Protein AF-A0A432V180-F1 (afdb_monomer_lite)

Secondary structure (DSSP, 8-state):
------PPP---SS-HHHHHHHHHHHHHHHHHHHHHHHHHHHHHHHHHHHHHHHHHHHHHHHHHHHTT--GGG-GGGHHHHHHHHHHHHHHHHHHHHHHHHHHHHHHHHHHHS-GGGGT-TT--PPPPTTHHHHHHHHHHHHHHHHHHHHHHHHHHHHHHHSSHHHHHHHHHH-

Structure (mmCIF, N/CA/C/O backbone):
data_AF-A0A432V180-F1
#
_entry.id   AF-A0A432V180-F1
#
loop_
_atom_site.group_PDB
_atom_site.id
_atom_site.type_symbol
_atom_site.label_atom_id
_atom_site.label_alt_id
_atom_site.label_comp_id
_atom_site.label_asym_id
_atom_site.label_entity_id
_atom_site.label_seq_id
_atom_site.pdbx_PDB_ins_code
_atom_site.Cartn_x
_atom_site.Cartn_y
_atom_site.Cartn_z
_atom_site.occupancy
_atom_site.B_iso_or_equiv
_atom_site.auth_seq_id
_atom_site.auth_comp_id
_atom_site.auth_asym_id
_atom_site.auth_atom_id
_atom_site.pdbx_PDB_model_num
ATOM 1 N N . MET A 1 1 ? -64.534 -5.407 15.227 1.00 50.00 1 MET A N 1
ATOM 2 C CA . MET A 1 1 ? -63.672 -4.893 16.315 1.00 50.00 1 MET A CA 1
ATOM 3 C C . MET A 1 1 ? -62.632 -5.959 16.603 1.00 50.00 1 MET A C 1
ATOM 5 O O . MET A 1 1 ? -62.842 -6.803 17.468 1.00 50.00 1 MET A O 1
ATOM 9 N N . ASP A 1 2 ? -61.562 -5.973 15.812 1.00 48.50 2 ASP A N 1
ATOM 10 C CA . ASP A 1 2 ? -60.435 -6.872 16.041 1.00 48.50 2 ASP A CA 1
ATOM 11 C C . ASP A 1 2 ? -59.648 -6.365 17.243 1.00 48.50 2 ASP A C 1
ATOM 13 O O . ASP A 1 2 ? -59.156 -5.238 17.259 1.00 48.50 2 ASP A O 1
ATOM 17 N N . LYS A 1 3 ? -59.597 -7.188 18.291 1.00 55.59 3 LYS A N 1
ATOM 18 C CA . LYS A 1 3 ? -58.771 -6.931 19.466 1.00 55.59 3 LYS A CA 1
ATOM 19 C C . LYS A 1 3 ? -57.316 -7.040 19.028 1.00 55.59 3 LYS A C 1
ATOM 21 O O . LYS A 1 3 ? -56.833 -8.139 18.760 1.00 55.59 3 LYS A O 1
ATOM 26 N N . GLU A 1 4 ? -56.653 -5.895 18.937 1.00 59.75 4 GLU A N 1
ATOM 27 C CA . GLU A 1 4 ? -55.217 -5.762 18.732 1.00 59.75 4 GLU A CA 1
ATOM 28 C C . GLU A 1 4 ? -54.500 -6.661 19.752 1.00 59.75 4 GLU A C 1
ATOM 30 O O . GLU A 1 4 ? -54.545 -6.433 20.963 1.00 59.75 4 GLU A O 1
ATOM 35 N N . LYS A 1 5 ? -53.952 -7.787 19.279 1.00 64.12 5 LYS A N 1
ATOM 36 C CA . LYS A 1 5 ? -53.262 -8.757 20.132 1.00 64.12 5 LYS A CA 1
ATOM 37 C C . LYS A 1 5 ? -52.016 -8.073 20.683 1.00 64.12 5 LYS A C 1
ATOM 39 O O . LYS A 1 5 ? -51.049 -7.887 19.950 1.00 64.12 5 LYS A O 1
ATOM 44 N N . ALA A 1 6 ? -52.051 -7.708 21.964 1.00 71.12 6 ALA A N 1
ATOM 45 C CA . ALA A 1 6 ? -50.910 -7.143 22.668 1.00 71.12 6 ALA A CA 1
ATOM 46 C C . ALA A 1 6 ? -49.704 -8.082 22.516 1.00 71.12 6 ALA A C 1
ATOM 48 O O . ALA A 1 6 ? -49.718 -9.220 22.991 1.00 71.12 6 ALA A O 1
ATOM 49 N N . VAL A 1 7 ? -48.679 -7.617 21.802 1.00 75.06 7 VAL A N 1
ATOM 50 C CA . VAL A 1 7 ? -47.428 -8.356 21.633 1.00 75.06 7 VAL A CA 1
ATOM 51 C C . VAL A 1 7 ? -46.767 -8.447 23.011 1.00 75.06 7 VAL A C 1
ATOM 53 O O . VAL A 1 7 ? -46.573 -7.407 23.647 1.00 75.06 7 VAL A O 1
ATOM 56 N N . PRO A 1 8 ? -46.443 -9.653 23.510 1.00 75.94 8 PRO A N 1
ATOM 57 C CA . PRO A 1 8 ? -45.832 -9.798 24.823 1.00 75.94 8 PRO A CA 1
ATOM 58 C C . PRO A 1 8 ? -44.497 -9.038 24.884 1.00 75.94 8 PRO A C 1
ATOM 60 O O . PRO A 1 8 ? -43.782 -8.965 23.877 1.00 75.94 8 PRO A O 1
ATOM 63 N N . PRO A 1 9 ? -44.141 -8.467 26.050 1.00 78.69 9 PRO A N 1
ATOM 64 C CA . PRO A 1 9 ? -42.917 -7.692 26.197 1.00 78.69 9 PRO A CA 1
ATOM 65 C C . PRO A 1 9 ? -41.699 -8.548 25.836 1.00 78.69 9 PRO A C 1
ATOM 67 O O . PRO A 1 9 ? -41.580 -9.700 26.261 1.00 78.69 9 PRO A O 1
ATOM 70 N N . LYS A 1 10 ? -40.789 -7.983 25.034 1.00 79.19 10 LYS A N 1
ATOM 71 C CA . LYS A 1 10 ? -39.556 -8.660 24.619 1.00 79.19 10 LYS A CA 1
ATOM 72 C C . LYS A 1 10 ? -38.735 -9.020 25.858 1.00 79.19 10 LYS A C 1
ATOM 74 O O . LYS A 1 10 ? -38.269 -8.139 26.576 1.00 79.19 10 LYS A O 1
ATOM 79 N N . ARG A 1 11 ? -38.547 -10.318 26.095 1.00 80.62 11 ARG A N 1
ATOM 80 C CA . ARG A 1 11 ? -37.679 -10.831 27.157 1.00 80.62 11 ARG A CA 1
ATOM 81 C C . ARG A 1 11 ? -36.256 -10.945 26.623 1.00 80.62 11 ARG A C 1
ATOM 83 O O . ARG A 1 11 ? -36.010 -11.707 25.690 1.00 80.62 11 ARG A O 1
ATOM 90 N N . TYR A 1 12 ? -35.329 -10.196 27.210 1.00 80.81 12 TYR A N 1
ATOM 91 C CA . TYR A 1 12 ? -33.910 -10.323 26.888 1.00 80.81 12 TYR A CA 1
ATOM 92 C C . TYR A 1 12 ? -33.380 -11.685 27.354 1.00 80.81 12 TYR A C 1
ATOM 94 O O . TYR A 1 12 ? -33.734 -12.160 28.433 1.00 80.81 12 TYR A O 1
ATOM 102 N N . MET A 1 13 ? -32.558 -12.320 26.515 1.00 85.69 13 MET A N 1
ATOM 103 C CA . MET A 1 13 ? -31.975 -13.640 26.790 1.00 85.69 13 MET A CA 1
ATOM 104 C C . MET A 1 13 ? -30.761 -13.573 27.730 1.00 85.69 13 MET A C 1
ATOM 106 O O . MET A 1 13 ? -30.441 -14.567 28.371 1.00 85.69 13 MET A O 1
ATOM 110 N N . LEU A 1 14 ? -30.104 -12.413 27.815 1.00 86.88 14 LEU A N 1
ATOM 111 C CA . LEU A 1 14 ? -28.910 -12.163 28.623 1.00 86.88 14 LEU A CA 1
ATOM 112 C C . LEU A 1 14 ? -29.057 -10.849 29.392 1.00 86.88 14 LEU A C 1
ATOM 114 O O . LEU A 1 14 ? -29.760 -9.935 28.947 1.00 86.88 14 LEU A O 1
ATOM 118 N N . ALA A 1 15 ? -28.377 -10.760 30.533 1.00 87.06 15 ALA A N 1
ATOM 119 C CA . ALA A 1 15 ? -28.269 -9.522 31.297 1.00 87.06 15 ALA A CA 1
ATOM 120 C C . ALA A 1 15 ? -27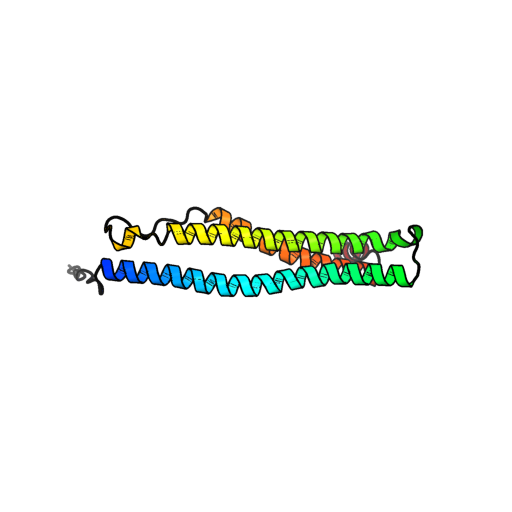.309 -8.530 30.606 1.00 87.06 15 ALA A C 1
ATOM 122 O O . ALA A 1 15 ? -26.467 -8.914 29.795 1.00 87.06 15 ALA A O 1
ATOM 123 N N . ARG A 1 16 ? -27.464 -7.226 30.872 1.00 84.25 16 ARG A N 1
ATOM 124 C CA . ARG A 1 16 ? -26.747 -6.159 30.141 1.00 84.25 16 ARG A CA 1
ATOM 125 C C . ARG A 1 16 ? -25.226 -6.259 30.282 1.00 84.25 16 ARG A C 1
ATOM 127 O O . ARG A 1 16 ? -24.522 -6.047 29.303 1.00 84.25 16 ARG A O 1
ATOM 134 N N . ASP A 1 17 ? -24.745 -6.598 31.470 1.00 86.00 17 ASP A N 1
ATOM 135 C CA . ASP A 1 17 ? -23.340 -6.867 31.790 1.00 86.00 17 ASP A CA 1
ATOM 136 C C . ASP A 1 17 ? -22.773 -8.025 30.952 1.00 86.00 17 ASP A C 1
ATOM 138 O O . ASP A 1 17 ? -21.706 -7.905 30.349 1.00 86.00 17 ASP A O 1
ATOM 142 N N . GLN A 1 18 ? -23.532 -9.116 30.828 1.00 88.50 18 GLN A N 1
ATOM 143 C CA . GLN A 1 18 ? -23.169 -10.260 29.992 1.00 88.50 18 GLN A CA 1
ATOM 144 C C . GLN A 1 18 ? -23.102 -9.861 28.516 1.00 88.50 18 GLN A C 1
ATOM 146 O O . GLN A 1 18 ? -22.161 -10.234 27.816 1.00 88.50 18 GLN A O 1
ATOM 151 N N . VAL A 1 19 ? -24.068 -9.068 28.041 1.00 88.75 19 VAL A N 1
ATOM 152 C CA . VAL A 1 19 ? -24.067 -8.556 26.664 1.00 88.75 19 VAL A CA 1
ATOM 153 C C . VAL A 1 19 ? -22.875 -7.626 26.432 1.00 88.75 19 VAL A C 1
ATOM 155 O O . VAL A 1 19 ? -22.213 -7.758 25.408 1.00 88.75 19 VAL A O 1
ATOM 158 N N . ALA A 1 20 ? -22.555 -6.730 27.369 1.00 87.38 20 ALA A N 1
ATOM 159 C CA . ALA A 1 20 ? -21.411 -5.823 27.263 1.00 87.38 20 ALA A CA 1
ATOM 160 C C . ALA A 1 20 ? -20.087 -6.587 27.135 1.00 87.38 20 ALA A C 1
ATOM 162 O O . ALA A 1 20 ? -19.273 -6.274 26.268 1.00 87.38 20 ALA A O 1
ATOM 163 N N . ALA A 1 21 ? -19.897 -7.627 27.952 1.00 88.94 21 ALA A N 1
ATOM 164 C CA . ALA A 1 21 ? -18.711 -8.474 27.905 1.00 88.94 21 ALA A CA 1
ATOM 165 C C . ALA A 1 21 ? -18.594 -9.246 26.580 1.00 88.94 21 ALA A C 1
ATOM 167 O O . ALA A 1 21 ? -17.506 -9.314 26.004 1.00 88.94 21 ALA A O 1
ATOM 168 N N . VAL A 1 22 ? -19.707 -9.797 26.075 1.00 91.12 22 VAL A N 1
ATOM 169 C CA . VAL A 1 22 ? -19.746 -10.480 24.770 1.00 91.12 22 VAL A CA 1
ATOM 170 C C . VAL A 1 22 ? -19.404 -9.502 23.650 1.00 91.12 22 VAL A C 1
ATOM 172 O O . VAL A 1 22 ? -18.492 -9.764 22.877 1.00 91.12 22 VAL A O 1
ATOM 175 N N . VAL A 1 23 ? -20.060 -8.341 23.612 1.00 89.81 23 VAL A N 1
ATOM 176 C CA . VAL A 1 23 ? -19.829 -7.315 22.589 1.00 89.81 23 VAL A CA 1
ATOM 177 C C . VAL A 1 23 ? -18.380 -6.825 22.624 1.00 89.81 23 VAL A C 1
ATOM 179 O O . VAL A 1 23 ? -17.731 -6.784 21.582 1.00 89.81 23 VAL A O 1
ATOM 182 N N . TYR A 1 24 ? -17.838 -6.509 23.805 1.00 90.00 24 TYR A N 1
ATOM 183 C CA . TYR A 1 24 ? -16.436 -6.115 23.970 1.00 90.00 24 TYR A CA 1
ATOM 184 C C . TYR A 1 24 ? -15.480 -7.148 23.367 1.00 90.00 24 TYR A C 1
ATOM 186 O O . TYR A 1 24 ? -14.597 -6.808 22.572 1.00 90.00 24 TYR A O 1
ATOM 194 N N . ARG A 1 25 ? -15.662 -8.417 23.754 1.00 90.94 25 ARG A N 1
ATOM 195 C CA . ARG A 1 25 ? -14.799 -9.516 23.328 1.00 90.94 25 ARG A CA 1
ATOM 196 C C . ARG A 1 25 ? -14.893 -9.726 21.824 1.00 90.94 25 ARG A C 1
ATOM 198 O O . ARG A 1 25 ? -13.852 -9.773 21.176 1.00 90.94 25 ARG A O 1
ATOM 205 N N . ASP A 1 26 ? -16.104 -9.770 21.281 1.00 90.94 26 ASP A N 1
ATOM 206 C CA . ASP A 1 26 ? -16.340 -9.976 19.855 1.00 90.94 26 ASP A CA 1
ATOM 207 C C . ASP A 1 26 ? -15.714 -8.844 19.025 1.00 90.94 26 ASP A C 1
ATOM 209 O O . ASP A 1 26 ? -15.052 -9.110 18.024 1.00 90.94 26 ASP A O 1
ATOM 213 N N . TYR A 1 27 ? -15.826 -7.578 19.450 1.00 88.06 27 TYR A N 1
ATOM 214 C CA . TYR A 1 27 ? -15.161 -6.464 18.762 1.00 88.06 27 TYR A CA 1
ATOM 215 C C . TYR A 1 27 ? -13.634 -6.599 18.767 1.00 88.06 27 TYR A C 1
ATOM 217 O O . TYR A 1 27 ? -12.998 -6.401 17.730 1.00 88.06 27 TYR A O 1
ATOM 225 N N . LYS A 1 28 ? -13.030 -6.949 19.909 1.00 88.88 28 LYS A N 1
ATOM 226 C CA . LYS A 1 28 ? -11.572 -7.120 20.016 1.00 88.88 28 LYS A CA 1
ATOM 227 C C . LYS A 1 28 ? -11.068 -8.340 19.248 1.00 88.88 28 LYS A C 1
ATOM 229 O O . LYS A 1 28 ? -9.987 -8.286 18.661 1.00 88.88 28 LYS A O 1
ATOM 234 N N . GLU A 1 29 ? -11.837 -9.421 19.222 1.00 91.19 29 GLU A N 1
ATOM 235 C CA . GLU A 1 29 ? -11.522 -10.619 18.450 1.00 91.19 29 GLU A CA 1
ATOM 236 C C . GLU A 1 29 ? -11.621 -10.349 16.945 1.00 91.19 29 GLU A C 1
ATOM 238 O O . GLU A 1 29 ? -10.664 -10.608 16.214 1.00 91.19 29 GLU A O 1
ATOM 243 N N . ASN A 1 30 ? -12.698 -9.699 16.497 1.00 87.81 30 ASN A N 1
ATOM 244 C CA . ASN A 1 30 ? -12.867 -9.278 15.107 1.00 87.81 30 ASN A CA 1
ATOM 245 C C . ASN A 1 30 ? -11.764 -8.311 14.654 1.00 87.81 30 ASN A C 1
ATOM 247 O O . ASN A 1 30 ? -11.250 -8.456 13.542 1.00 87.81 30 ASN A O 1
ATOM 251 N N . GLN A 1 31 ? -11.355 -7.362 15.507 1.00 89.19 31 GLN A N 1
ATOM 252 C CA . GLN A 1 31 ? -10.231 -6.459 15.234 1.00 89.19 31 GLN A CA 1
ATOM 253 C C . GLN A 1 31 ? -8.941 -7.254 14.981 1.00 89.19 31 GLN A C 1
ATOM 255 O O . GLN A 1 31 ? -8.271 -7.033 13.972 1.00 89.19 31 GLN A O 1
ATOM 260 N N . ARG A 1 32 ? -8.608 -8.209 15.861 1.00 88.31 32 ARG A N 1
ATOM 261 C CA . ARG A 1 32 ? -7.401 -9.044 15.734 1.00 88.31 32 ARG A CA 1
ATOM 262 C C . ARG A 1 32 ? -7.434 -9.920 14.484 1.00 88.31 32 ARG A C 1
ATOM 264 O O . ARG A 1 32 ? -6.461 -9.929 13.733 1.00 88.31 32 ARG A O 1
ATOM 271 N N . ALA A 1 33 ? -8.543 -10.621 14.251 1.00 89.06 33 ALA A N 1
ATOM 272 C CA . ALA A 1 33 ? -8.695 -11.517 13.109 1.00 89.06 33 ALA A CA 1
ATOM 273 C C . ALA A 1 33 ? -8.607 -10.754 11.778 1.00 89.06 33 ALA A C 1
ATOM 275 O O . ALA A 1 33 ? -7.847 -11.134 10.887 1.00 89.06 33 ALA A O 1
ATOM 276 N N . THR A 1 34 ? -9.318 -9.628 11.668 1.00 86.81 34 THR A N 1
ATOM 277 C CA . THR A 1 34 ? -9.341 -8.819 10.442 1.00 86.81 34 THR A CA 1
ATOM 278 C C . THR A 1 34 ? -7.976 -8.200 10.155 1.00 86.81 34 THR A C 1
ATOM 280 O O . THR A 1 34 ? -7.522 -8.225 9.012 1.00 86.81 34 THR A O 1
ATOM 283 N N . PHE A 1 35 ? -7.289 -7.672 11.175 1.00 86.88 35 PHE A N 1
ATOM 284 C CA . PHE A 1 35 ? -5.966 -7.070 10.993 1.00 86.88 35 PHE A CA 1
ATOM 285 C C . PHE A 1 35 ? -4.902 -8.099 10.628 1.00 86.88 35 PHE A C 1
ATOM 287 O O . PHE A 1 35 ? -4.065 -7.800 9.782 1.00 86.88 35 PHE A O 1
ATOM 294 N N . GLY A 1 36 ? -4.952 -9.305 11.202 1.00 87.00 36 GLY A N 1
ATOM 295 C CA . GLY A 1 36 ? -4.029 -10.382 10.843 1.00 87.00 36 GLY A CA 1
ATOM 296 C C . GLY A 1 36 ? -4.128 -10.742 9.361 1.00 87.00 36 GLY A C 1
ATOM 297 O O . GLY A 1 36 ? -3.145 -10.641 8.628 1.00 87.00 36 GLY A O 1
ATOM 298 N N . VAL A 1 37 ? -5.340 -11.065 8.898 1.00 85.12 37 VAL A N 1
ATOM 299 C CA . VAL A 1 37 ? -5.580 -11.447 7.496 1.00 85.12 37 VAL A CA 1
ATOM 300 C C . VAL A 1 37 ? -5.241 -10.299 6.538 1.00 85.12 37 VAL A C 1
ATOM 302 O O . VAL A 1 37 ? -4.575 -10.510 5.522 1.00 85.12 37 VAL A O 1
ATOM 305 N N . ALA A 1 38 ? -5.656 -9.071 6.861 1.00 85.25 38 ALA A N 1
ATOM 306 C CA . ALA A 1 38 ? -5.405 -7.912 6.008 1.00 85.25 38 ALA A CA 1
ATOM 307 C C . ALA A 1 38 ? -3.911 -7.558 5.918 1.00 85.25 38 ALA A C 1
ATOM 309 O O . ALA A 1 38 ? -3.429 -7.241 4.829 1.00 85.25 38 ALA A O 1
ATOM 310 N N . ALA A 1 39 ? -3.167 -7.644 7.026 1.00 85.25 39 ALA A N 1
ATOM 311 C CA . ALA A 1 39 ? -1.734 -7.367 7.049 1.00 85.25 39 ALA A CA 1
ATOM 312 C C . ALA A 1 39 ? -0.940 -8.400 6.240 1.00 85.25 39 ALA A C 1
ATOM 314 O O . ALA A 1 39 ? -0.052 -8.026 5.470 1.00 85.25 39 ALA A O 1
ATOM 315 N N . GLU A 1 40 ? -1.274 -9.689 6.364 1.00 89.38 40 GLU A N 1
ATOM 316 C CA . GLU A 1 40 ? -0.626 -10.744 5.583 1.00 89.38 40 GLU A CA 1
ATOM 317 C C . GLU A 1 40 ? -0.873 -10.571 4.086 1.00 89.38 40 GLU A C 1
ATOM 319 O O . GLU A 1 40 ? 0.080 -10.548 3.304 1.00 89.38 40 GLU A O 1
ATOM 324 N N . TYR A 1 41 ? -2.134 -10.389 3.687 1.00 85.31 41 TYR A N 1
ATOM 325 C CA . TYR A 1 41 ? -2.485 -10.191 2.284 1.00 85.31 41 TYR A CA 1
ATOM 326 C C . TYR A 1 41 ? -1.867 -8.906 1.717 1.00 85.31 41 TYR A C 1
ATOM 328 O O . TYR A 1 41 ? -1.257 -8.922 0.646 1.00 85.31 41 TYR A O 1
ATOM 336 N N . GLY A 1 42 ? -1.957 -7.796 2.457 1.00 86.75 42 GLY A N 1
ATOM 337 C CA . GLY A 1 42 ? -1.389 -6.511 2.055 1.00 86.75 42 GLY A CA 1
ATOM 338 C C . GLY A 1 42 ? 0.129 -6.563 1.877 1.00 86.75 42 GLY A C 1
ATOM 339 O O . GLY A 1 42 ? 0.648 -6.007 0.909 1.00 86.75 42 GLY A O 1
ATOM 340 N N . ARG A 1 43 ? 0.843 -7.295 2.744 1.00 89.38 43 ARG A N 1
ATOM 341 C CA . ARG A 1 43 ? 2.291 -7.518 2.613 1.00 89.38 43 ARG A CA 1
ATOM 342 C C . ARG A 1 43 ? 2.637 -8.190 1.287 1.00 89.38 43 ARG A C 1
ATOM 344 O O . ARG A 1 43 ? 3.538 -7.722 0.593 1.00 89.38 43 ARG A O 1
ATOM 351 N N . TRP A 1 44 ? 1.928 -9.259 0.923 1.00 92.62 44 TRP A N 1
ATOM 352 C CA . TRP A 1 44 ? 2.167 -9.969 -0.336 1.00 92.62 44 TRP A CA 1
ATOM 353 C C . TRP A 1 44 ? 1.796 -9.134 -1.561 1.00 92.62 44 TRP A C 1
ATOM 355 O O . TRP A 1 44 ? 2.536 -9.136 -2.545 1.00 92.62 44 TRP A O 1
ATOM 365 N N . LEU A 1 45 ? 0.696 -8.382 -1.495 1.00 90.38 45 LEU A N 1
ATOM 366 C CA . LEU A 1 45 ? 0.257 -7.521 -2.589 1.00 90.38 45 LEU A CA 1
ATOM 367 C C . LEU A 1 45 ? 1.278 -6.411 -2.879 1.00 90.38 45 LEU A C 1
ATOM 369 O O . LEU A 1 45 ? 1.718 -6.263 -4.018 1.00 90.38 45 LEU A O 1
ATOM 373 N N . ILE A 1 46 ? 1.705 -5.669 -1.852 1.00 90.75 46 ILE A N 1
ATOM 374 C CA . ILE A 1 46 ? 2.685 -4.582 -2.004 1.00 90.75 46 ILE A CA 1
ATOM 375 C C . ILE A 1 46 ? 4.033 -5.139 -2.469 1.00 90.75 46 ILE A C 1
ATOM 377 O O . ILE A 1 46 ? 4.637 -4.586 -3.388 1.00 90.75 46 ILE A O 1
ATOM 381 N N . ALA A 1 47 ? 4.485 -6.257 -1.886 1.00 94.12 47 ALA A N 1
ATOM 382 C CA . ALA A 1 47 ? 5.714 -6.918 -2.312 1.00 94.12 47 ALA A CA 1
ATOM 383 C C . ALA A 1 47 ? 5.659 -7.303 -3.796 1.00 94.12 47 ALA A C 1
ATOM 385 O O . ALA A 1 47 ? 6.623 -7.071 -4.518 1.00 94.12 47 ALA A O 1
ATOM 386 N N . SER A 1 48 ? 4.522 -7.818 -4.270 1.00 94.56 48 SER A N 1
ATOM 387 C CA . SER A 1 48 ? 4.332 -8.186 -5.677 1.00 94.56 48 SER A CA 1
ATOM 388 C C . SER A 1 48 ? 4.360 -6.965 -6.603 1.00 94.56 48 SER A C 1
ATOM 390 O O . SER A 1 48 ? 5.022 -7.001 -7.637 1.00 94.56 48 SER A O 1
ATOM 392 N N . LEU A 1 49 ? 3.705 -5.860 -6.226 1.00 93.50 49 LEU A N 1
ATOM 393 C CA . LEU A 1 49 ? 3.702 -4.622 -7.020 1.00 93.50 49 LEU A CA 1
ATOM 394 C C . LEU A 1 49 ? 5.100 -4.003 -7.139 1.00 93.50 49 LEU A C 1
ATOM 396 O O . LEU A 1 49 ? 5.504 -3.584 -8.229 1.00 93.50 49 LEU A O 1
ATOM 400 N N . ILE A 1 50 ? 5.849 -3.972 -6.033 1.00 94.50 50 ILE A N 1
ATOM 401 C CA . ILE A 1 50 ? 7.233 -3.487 -6.014 1.00 94.50 50 ILE A CA 1
ATOM 402 C C . ILE A 1 50 ? 8.134 -4.434 -6.806 1.00 94.50 50 ILE A C 1
ATOM 404 O O . ILE A 1 50 ? 8.957 -3.966 -7.586 1.00 94.50 50 ILE A O 1
ATOM 408 N N . LEU A 1 51 ? 7.969 -5.750 -6.654 1.00 96.25 51 LEU A N 1
ATOM 409 C CA . LEU A 1 51 ? 8.778 -6.742 -7.357 1.00 96.25 51 LEU A CA 1
ATOM 410 C C . LEU A 1 51 ? 8.582 -6.668 -8.872 1.00 96.25 51 LEU A C 1
ATOM 412 O O . LEU A 1 51 ? 9.564 -6.699 -9.603 1.00 96.25 51 LEU A O 1
ATOM 416 N N . ILE A 1 52 ? 7.344 -6.544 -9.352 1.00 96.06 52 ILE A N 1
ATOM 417 C CA . ILE A 1 52 ? 7.062 -6.476 -10.791 1.00 96.06 52 ILE A CA 1
ATOM 418 C C . ILE A 1 52 ? 7.677 -5.208 -11.396 1.00 96.06 52 ILE A C 1
ATOM 420 O O . ILE A 1 52 ? 8.432 -5.291 -12.362 1.00 96.06 52 ILE A O 1
ATOM 424 N N . ASN A 1 53 ? 7.400 -4.036 -10.819 1.00 96.12 53 ASN A N 1
ATOM 425 C CA . ASN A 1 53 ? 7.885 -2.769 -11.372 1.00 96.12 53 ASN A CA 1
ATOM 426 C C . ASN A 1 53 ? 9.394 -2.568 -11.141 1.00 96.12 53 ASN A C 1
ATOM 428 O O . ASN A 1 53 ? 10.129 -2.194 -12.054 1.00 96.12 53 ASN A O 1
ATOM 432 N N . GLY A 1 54 ? 9.874 -2.844 -9.928 1.00 94.81 54 GLY A N 1
ATOM 433 C CA . GLY A 1 54 ? 11.286 -2.739 -9.565 1.00 94.81 54 GLY A CA 1
ATOM 434 C C . GLY A 1 54 ? 12.151 -3.793 -10.253 1.00 94.81 54 GLY A C 1
ATOM 435 O O . GLY A 1 54 ? 13.236 -3.476 -10.732 1.00 94.81 54 GLY A O 1
ATOM 436 N N . GLY A 1 55 ? 11.653 -5.024 -10.380 1.00 95.25 55 GLY A N 1
ATOM 437 C CA . GLY A 1 55 ? 12.312 -6.093 -11.128 1.00 95.25 55 GLY A CA 1
ATOM 438 C C . GLY A 1 55 ? 12.403 -5.787 -12.622 1.00 95.25 55 GLY A C 1
ATOM 439 O O . GLY A 1 55 ? 13.444 -6.037 -13.226 1.00 95.25 55 GLY A O 1
ATOM 440 N N . ALA A 1 56 ? 11.370 -5.174 -13.209 1.00 94.19 56 ALA A N 1
ATOM 441 C CA . ALA A 1 56 ? 11.415 -4.716 -14.596 1.00 94.19 56 ALA A CA 1
ATOM 442 C C . ALA A 1 56 ? 12.464 -3.610 -14.811 1.00 94.19 56 ALA A C 1
ATOM 444 O O . ALA A 1 56 ? 13.240 -3.689 -15.764 1.00 94.19 56 ALA A O 1
ATOM 445 N N . LEU A 1 57 ? 12.552 -2.624 -13.906 1.00 94.69 57 LEU A N 1
ATOM 446 C CA . LEU A 1 57 ? 13.610 -1.603 -13.938 1.00 94.69 57 LEU A CA 1
ATOM 447 C C . LEU A 1 57 ? 14.999 -2.228 -13.822 1.00 94.69 57 LEU A C 1
ATOM 449 O O . LEU A 1 57 ? 15.883 -1.929 -14.624 1.00 94.69 57 LEU A O 1
ATOM 453 N N . TRP A 1 58 ? 15.181 -3.113 -12.842 1.00 95.06 58 TRP A N 1
ATOM 454 C CA . TRP A 1 58 ? 16.442 -3.812 -12.636 1.00 95.06 58 TRP A CA 1
ATOM 455 C C . TRP A 1 58 ? 16.853 -4.615 -13.874 1.00 95.06 58 TRP A C 1
ATOM 457 O O . TRP A 1 58 ? 17.995 -4.513 -14.325 1.00 95.06 58 TRP A O 1
ATOM 467 N N . GLY A 1 59 ? 15.922 -5.374 -14.456 1.00 92.81 59 GLY A N 1
ATOM 468 C CA . GLY A 1 59 ? 16.153 -6.151 -15.671 1.00 92.81 59 GLY A CA 1
ATOM 469 C C . GLY A 1 59 ? 16.527 -5.270 -16.860 1.00 92.81 59 GLY A C 1
ATOM 470 O O . GLY A 1 59 ? 17.499 -5.561 -17.556 1.00 92.81 59 GLY A O 1
ATOM 471 N N . LEU A 1 60 ? 15.817 -4.154 -17.050 1.00 91.00 60 LEU A N 1
ATOM 472 C CA . LEU A 1 60 ? 16.089 -3.212 -18.132 1.00 91.00 60 LEU A CA 1
ATOM 473 C C . LEU A 1 60 ? 17.479 -2.577 -18.001 1.00 91.00 60 LEU A C 1
ATOM 475 O O . LEU A 1 60 ? 18.248 -2.594 -18.959 1.00 91.00 60 LEU A O 1
ATOM 479 N N . PHE A 1 61 ? 17.839 -2.062 -16.823 1.00 92.00 61 PHE A N 1
ATOM 480 C CA . PHE A 1 61 ? 19.156 -1.452 -16.617 1.00 92.00 61 PHE A CA 1
ATOM 481 C C . PHE A 1 61 ? 20.296 -2.471 -16.681 1.00 92.00 61 PHE A C 1
ATOM 483 O O . PHE A 1 61 ? 21.354 -2.160 -17.225 1.00 92.00 61 PHE A O 1
ATOM 490 N N . SER A 1 62 ? 20.074 -3.697 -16.200 1.00 92.50 62 SER A N 1
ATOM 491 C CA . SER A 1 62 ? 21.052 -4.785 -16.323 1.00 92.50 62 SER A CA 1
ATOM 492 C C . SER A 1 62 ? 21.306 -5.138 -17.790 1.00 92.50 62 SER A C 1
ATOM 494 O O . SER A 1 62 ? 22.457 -5.274 -18.206 1.00 92.50 62 SER A O 1
ATOM 496 N N . TYR A 1 63 ? 20.244 -5.226 -18.596 1.00 89.62 63 TYR A N 1
ATOM 497 C CA . TYR A 1 63 ? 20.351 -5.456 -20.035 1.00 89.62 63 TYR A CA 1
ATOM 498 C C . TYR A 1 63 ? 21.105 -4.318 -20.736 1.00 89.62 63 TYR A C 1
ATOM 500 O O . TYR A 1 63 ? 22.071 -4.581 -21.452 1.00 89.62 63 TYR A O 1
ATOM 508 N N . LEU A 1 64 ? 20.736 -3.059 -20.477 1.00 89.25 64 LEU A N 1
ATOM 509 C CA . LEU A 1 64 ? 21.411 -1.888 -21.051 1.00 89.25 64 LEU A CA 1
ATOM 510 C C . LEU A 1 64 ? 22.902 -1.835 -20.684 1.00 89.25 64 LEU A C 1
ATOM 512 O O . LEU A 1 64 ? 23.739 -1.535 -21.535 1.00 89.25 64 LEU A O 1
ATOM 516 N N . GLY A 1 65 ? 23.244 -2.188 -19.442 1.00 89.69 65 GLY A N 1
ATOM 517 C CA . GLY A 1 65 ? 24.632 -2.313 -19.002 1.00 89.69 65 GLY A CA 1
ATOM 518 C C . GLY A 1 65 ? 25.390 -3.414 -19.747 1.00 89.69 65 GLY A C 1
ATOM 519 O O . GLY A 1 65 ? 26.529 -3.200 -20.155 1.00 89.69 65 GLY A O 1
ATOM 520 N N . SER A 1 66 ? 24.752 -4.565 -19.990 1.00 92.25 66 SER A N 1
ATOM 521 C CA . SER A 1 66 ? 25.379 -5.704 -20.679 1.00 92.25 66 SER A CA 1
ATOM 522 C C . SER A 1 66 ? 25.739 -5.421 -22.140 1.00 92.25 66 SER A C 1
ATOM 524 O O . SER A 1 66 ? 26.743 -5.931 -22.632 1.00 92.25 66 SER A O 1
ATOM 526 N N . ILE A 1 67 ? 24.962 -4.571 -22.819 1.00 90.50 67 ILE A N 1
ATOM 527 C CA . ILE A 1 67 ? 25.221 -4.159 -24.207 1.00 90.50 67 ILE A CA 1
ATOM 528 C C . ILE A 1 67 ? 26.119 -2.915 -24.301 1.00 90.50 67 ILE A C 1
ATOM 530 O O . ILE A 1 67 ? 26.383 -2.432 -25.399 1.00 90.50 67 ILE A O 1
ATOM 534 N N . GLY A 1 68 ? 26.581 -2.378 -23.165 1.00 89.25 68 GLY A N 1
ATOM 535 C CA . GLY A 1 68 ? 27.420 -1.181 -23.124 1.00 89.25 68 GLY A CA 1
ATOM 536 C C . GLY A 1 68 ? 26.717 0.079 -23.637 1.00 89.25 68 GLY A C 1
ATOM 537 O O . GLY A 1 68 ? 27.384 0.956 -24.191 1.00 89.25 68 GLY A O 1
ATOM 538 N N . ALA A 1 69 ? 25.390 0.160 -23.477 1.00 86.81 69 ALA A N 1
ATOM 539 C CA . ALA A 1 69 ? 24.593 1.291 -23.942 1.00 86.81 69 ALA A CA 1
ATOM 540 C C . ALA A 1 69 ? 25.111 2.604 -23.340 1.00 86.81 69 ALA A C 1
ATOM 542 O O . ALA A 1 69 ? 25.341 2.716 -22.132 1.00 86.81 69 ALA A O 1
ATOM 543 N N . LYS A 1 70 ? 25.284 3.617 -24.187 1.00 86.19 70 LYS A N 1
ATOM 544 C CA . LYS A 1 70 ? 25.674 4.963 -23.764 1.00 86.19 70 LYS A CA 1
ATOM 545 C C . LYS A 1 70 ? 24.432 5.821 -23.572 1.00 86.19 70 LYS A C 1
ATOM 547 O O . LYS A 1 70 ? 23.334 5.472 -23.993 1.00 86.19 70 LYS A O 1
ATOM 552 N N . ALA A 1 71 ? 24.606 7.002 -22.981 1.00 82.50 71 ALA A N 1
ATOM 553 C CA . ALA A 1 71 ? 23.498 7.936 -22.773 1.00 82.50 71 ALA A CA 1
ATOM 554 C C . ALA A 1 71 ? 22.740 8.287 -24.073 1.00 82.50 71 ALA A C 1
ATOM 556 O O . ALA A 1 71 ? 21.539 8.537 -24.036 1.00 82.50 71 ALA A O 1
ATOM 557 N N . ALA A 1 72 ? 23.425 8.252 -25.222 1.00 85.12 72 ALA A N 1
ATOM 558 C CA . ALA A 1 72 ? 22.826 8.471 -26.537 1.00 85.12 72 ALA A CA 1
ATOM 559 C C . ALA A 1 72 ? 21.838 7.365 -26.967 1.00 85.12 72 ALA A C 1
ATOM 561 O O . ALA A 1 72 ? 20.956 7.635 -27.775 1.00 85.12 72 ALA A O 1
ATOM 562 N N . ASP A 1 73 ? 21.944 6.161 -26.398 1.00 82.75 73 ASP A N 1
ATOM 563 C CA . ASP A 1 73 ? 21.120 4.992 -26.737 1.00 82.75 73 ASP A CA 1
ATOM 564 C C . ASP A 1 73 ? 19.870 4.870 -25.840 1.00 82.75 73 ASP A C 1
ATOM 566 O O . ASP A 1 73 ? 19.018 4.008 -26.051 1.00 82.75 73 ASP A O 1
ATOM 570 N N . LEU A 1 74 ? 1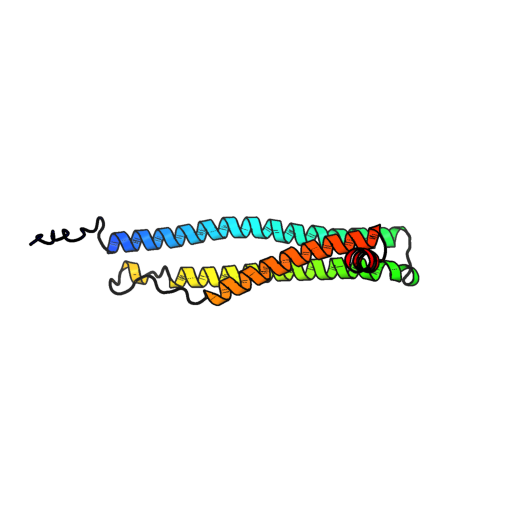9.735 5.746 -24.835 1.00 83.19 74 LEU A N 1
ATOM 571 C CA . LEU A 1 74 ? 18.617 5.778 -23.885 1.00 83.19 74 LEU A CA 1
ATOM 572 C C . LEU A 1 74 ? 17.272 6.324 -24.406 1.00 83.19 74 LEU A C 1
ATOM 574 O O . LEU A 1 74 ? 16.261 5.922 -23.823 1.00 83.19 74 LEU A O 1
ATOM 578 N N . PRO A 1 75 ? 17.173 7.206 -25.430 1.00 86.94 75 PRO A N 1
ATOM 579 C CA . PRO A 1 75 ? 15.896 7.820 -25.811 1.00 86.94 75 PRO A CA 1
ATOM 580 C C . PRO A 1 75 ? 14.717 6.845 -26.013 1.00 86.94 75 PRO A C 1
ATOM 582 O O . PRO A 1 75 ? 13.623 7.158 -25.537 1.00 86.94 75 PRO A O 1
ATOM 585 N N . PRO A 1 76 ? 14.892 5.645 -26.610 1.00 85.00 76 PRO A N 1
ATOM 586 C CA . PRO A 1 76 ? 13.807 4.667 -26.751 1.00 85.00 76 PRO A CA 1
ATOM 587 C C . PRO A 1 76 ? 13.293 4.089 -25.421 1.00 85.00 76 PRO A C 1
ATOM 589 O O . PRO A 1 76 ? 12.159 3.619 -25.349 1.00 85.00 76 PRO A O 1
ATOM 592 N N . PHE A 1 77 ? 14.105 4.127 -24.362 1.00 87.25 77 PHE A N 1
ATOM 593 C CA . PHE A 1 77 ? 13.816 3.500 -23.069 1.00 87.25 77 PHE A CA 1
ATOM 594 C C . PHE A 1 77 ? 13.275 4.475 -22.021 1.00 87.25 77 PHE A C 1
ATOM 596 O O . PHE A 1 77 ? 12.858 4.053 -20.944 1.00 87.25 77 PHE A O 1
ATOM 603 N N . VAL A 1 78 ? 13.218 5.773 -22.327 1.00 89.94 78 VAL A N 1
ATOM 604 C CA . VAL A 1 78 ? 12.726 6.795 -21.391 1.00 89.94 78 VAL A CA 1
ATOM 605 C C . VAL A 1 78 ? 11.279 6.514 -20.971 1.00 89.94 78 VAL A C 1
ATOM 607 O O . VAL A 1 78 ? 10.971 6.513 -19.781 1.00 89.94 78 VAL A O 1
ATOM 610 N N . ALA A 1 79 ? 10.396 6.227 -21.932 1.00 90.06 79 ALA A N 1
ATOM 611 C CA . ALA A 1 79 ? 8.988 5.936 -21.663 1.00 90.06 79 ALA A CA 1
ATOM 612 C C . ALA A 1 79 ? 8.772 4.693 -20.769 1.00 90.06 79 ALA A C 1
ATOM 614 O O . ALA A 1 79 ? 8.082 4.822 -19.754 1.00 90.06 79 ALA A O 1
ATOM 615 N N . PRO A 1 80 ? 9.359 3.511 -21.060 1.00 91.31 80 PRO A N 1
ATOM 616 C CA . PRO A 1 80 ? 9.193 2.351 -20.187 1.00 91.31 80 PRO A CA 1
ATOM 617 C C . PRO A 1 80 ? 9.817 2.551 -18.800 1.00 91.31 80 PRO A C 1
ATOM 619 O O . PRO A 1 80 ? 9.200 2.155 -17.812 1.00 91.31 80 PRO A O 1
ATOM 622 N N . VAL A 1 81 ? 10.973 3.224 -18.691 1.00 93.12 81 VAL A N 1
ATOM 623 C CA . VAL A 1 81 ? 11.591 3.546 -17.388 1.00 93.12 81 VAL A CA 1
ATOM 624 C C . VAL A 1 81 ? 10.645 4.381 -16.525 1.00 93.12 81 VAL A C 1
ATOM 626 O O . VAL A 1 81 ? 10.402 4.033 -15.369 1.00 93.12 81 VAL A O 1
ATOM 629 N N . TRP A 1 82 ? 10.063 5.446 -17.082 1.00 94.81 82 TRP A N 1
ATOM 630 C CA . TRP A 1 82 ? 9.099 6.267 -16.350 1.00 94.81 82 TRP A CA 1
ATOM 631 C C . TRP A 1 82 ? 7.831 5.500 -15.991 1.00 94.81 82 TRP A C 1
ATOM 633 O O . TRP A 1 82 ? 7.330 5.662 -14.881 1.00 94.81 82 TRP A O 1
ATOM 643 N N . SER A 1 83 ? 7.346 4.628 -16.877 1.00 94.94 83 SER A N 1
ATOM 644 C CA . SER A 1 83 ? 6.181 3.786 -16.597 1.00 94.94 83 SER A CA 1
ATOM 645 C C . SER A 1 83 ? 6.410 2.917 -15.358 1.00 94.94 83 SER A C 1
ATOM 647 O O . SER A 1 83 ? 5.611 2.950 -14.424 1.00 94.94 83 SER A O 1
ATOM 649 N N . PHE A 1 84 ? 7.541 2.212 -15.276 1.00 95.75 84 PHE A N 1
ATOM 650 C CA . PHE A 1 84 ? 7.848 1.394 -14.102 1.00 95.75 84 PHE A CA 1
ATOM 651 C C . PHE A 1 84 ? 8.143 2.230 -12.849 1.00 95.75 84 PHE A C 1
ATOM 653 O O . PHE A 1 84 ? 7.723 1.851 -11.758 1.00 95.75 84 PHE A O 1
ATOM 660 N N . ALA A 1 85 ? 8.810 3.382 -12.971 1.00 96.31 85 ALA A N 1
ATOM 661 C CA . ALA A 1 85 ? 9.079 4.272 -11.836 1.00 96.31 85 ALA A CA 1
ATOM 662 C C . ALA A 1 85 ? 7.784 4.841 -11.223 1.00 96.31 85 ALA A C 1
ATOM 664 O O . ALA A 1 85 ? 7.615 4.858 -9.997 1.00 96.31 85 ALA A O 1
ATOM 665 N N . ILE A 1 86 ? 6.834 5.243 -12.074 1.00 97.12 86 ILE A N 1
ATOM 666 C CA . ILE A 1 86 ? 5.482 5.629 -11.658 1.00 97.12 86 ILE A CA 1
ATOM 667 C C . ILE A 1 86 ? 4.787 4.428 -11.014 1.00 97.12 86 ILE A C 1
ATOM 669 O O . ILE A 1 86 ? 4.195 4.570 -9.948 1.00 97.12 86 ILE A O 1
ATOM 673 N N . GLY A 1 87 ? 4.921 3.235 -11.599 1.00 96.75 87 GLY A N 1
ATOM 674 C CA . GLY A 1 87 ? 4.382 1.999 -11.043 1.00 96.75 87 GLY A CA 1
ATOM 675 C C . GLY A 1 87 ? 4.876 1.697 -9.625 1.00 96.75 87 GLY A C 1
ATOM 676 O O . GLY A 1 87 ? 4.056 1.427 -8.745 1.00 96.75 87 GLY A O 1
ATOM 677 N N . VAL A 1 88 ? 6.182 1.816 -9.356 1.00 96.81 88 VAL A N 1
ATOM 678 C CA . VAL A 1 88 ? 6.748 1.672 -7.999 1.00 96.81 88 VAL A CA 1
ATOM 679 C C . VAL A 1 88 ? 6.156 2.715 -7.054 1.00 96.81 88 VAL A C 1
ATOM 681 O O . VAL A 1 88 ? 5.683 2.367 -5.973 1.00 96.81 88 VAL A O 1
ATOM 684 N N . THR A 1 89 ? 6.133 3.981 -7.474 1.00 96.81 89 THR A N 1
ATOM 685 C CA . THR A 1 89 ? 5.611 5.089 -6.659 1.00 96.81 89 THR A CA 1
ATOM 686 C C . THR A 1 89 ? 4.148 4.861 -6.283 1.00 96.81 89 THR A C 1
ATOM 688 O O . THR A 1 89 ? 3.786 4.946 -5.112 1.00 96.81 89 THR A O 1
ATOM 691 N N . LEU A 1 90 ? 3.312 4.489 -7.254 1.00 97.00 90 LEU A N 1
ATOM 692 C CA . LEU A 1 90 ? 1.904 4.171 -7.033 1.00 97.00 90 LEU A CA 1
ATOM 693 C C . LEU A 1 90 ? 1.726 2.953 -6.116 1.00 97.00 90 LEU A C 1
ATOM 695 O O . LEU A 1 90 ? 0.867 2.978 -5.238 1.00 97.00 90 LEU A O 1
ATOM 699 N N . GLY A 1 91 ? 2.565 1.922 -6.257 1.00 95.75 91 GLY A N 1
ATOM 700 C CA . GLY A 1 91 ? 2.562 0.762 -5.362 1.00 95.75 91 GLY A CA 1
ATOM 701 C C . GLY A 1 91 ? 2.885 1.141 -3.911 1.00 95.75 91 GLY A C 1
ATOM 702 O O . GLY A 1 91 ? 2.227 0.672 -2.981 1.00 95.75 91 GLY A O 1
ATOM 703 N N . MET A 1 92 ? 3.836 2.057 -3.702 1.00 95.50 92 MET A N 1
ATOM 704 C CA . MET A 1 92 ? 4.142 2.598 -2.373 1.00 95.50 92 MET A CA 1
ATOM 705 C C . MET A 1 92 ? 3.005 3.468 -1.825 1.00 95.50 92 MET A C 1
ATOM 707 O O . MET A 1 92 ? 2.639 3.322 -0.658 1.00 95.50 92 MET A O 1
ATOM 711 N N . CYS A 1 93 ? 2.395 4.323 -2.654 1.00 95.44 93 CYS A N 1
ATOM 712 C CA . CYS A 1 93 ? 1.216 5.105 -2.269 1.00 95.44 93 CYS A CA 1
ATOM 713 C C . CYS A 1 93 ? 0.037 4.205 -1.870 1.00 95.44 93 CYS A C 1
ATOM 715 O O . CYS A 1 93 ? -0.652 4.501 -0.889 1.00 95.44 93 CYS A O 1
ATOM 717 N N . SER A 1 94 ? -0.159 3.085 -2.571 1.00 95.25 94 SER A N 1
ATOM 718 C CA . SER A 1 94 ? -1.166 2.075 -2.234 1.00 95.25 94 SER A CA 1
ATOM 719 C C . SER A 1 94 ? -0.936 1.511 -0.837 1.00 95.25 94 SER A C 1
ATOM 721 O O . SER A 1 94 ? -1.877 1.441 -0.042 1.00 95.25 94 SER A O 1
ATOM 723 N N . GLY A 1 95 ? 0.310 1.146 -0.523 1.00 93.56 95 GLY A N 1
ATOM 724 C CA . GLY A 1 95 ? 0.688 0.624 0.788 1.00 93.56 95 GLY A CA 1
ATOM 725 C C . GLY A 1 95 ? 0.549 1.648 1.912 1.00 93.56 95 GLY A C 1
ATOM 726 O O . GLY A 1 95 ? -0.026 1.339 2.953 1.00 93.56 95 GLY A O 1
ATOM 727 N N . LEU A 1 96 ? 0.993 2.887 1.687 1.00 94.12 96 LEU A N 1
ATOM 728 C CA . LEU A 1 96 ? 0.839 3.972 2.658 1.00 94.12 96 LEU A CA 1
ATOM 729 C C . LEU A 1 96 ? -0.641 4.265 2.944 1.00 94.12 96 LEU A C 1
ATOM 731 O O . LEU A 1 96 ? -1.032 4.408 4.099 1.00 94.12 96 LEU A O 1
ATOM 735 N N . SER A 1 97 ? -1.477 4.301 1.906 1.00 93.69 97 SER A N 1
ATOM 736 C CA . SER A 1 97 ? -2.920 4.537 2.052 1.00 93.69 97 SER A CA 1
ATOM 737 C C . SER A 1 97 ? -3.609 3.402 2.809 1.00 93.69 97 SER A C 1
ATOM 739 O O . SER A 1 97 ? -4.462 3.666 3.654 1.00 93.69 97 SER A O 1
ATOM 741 N N . ALA A 1 98 ? -3.210 2.150 2.553 1.00 92.69 98 ALA A N 1
ATOM 742 C CA . ALA A 1 98 ? -3.687 0.990 3.305 1.00 92.69 98 ALA A CA 1
ATOM 743 C C . ALA A 1 98 ? -3.276 1.065 4.783 1.00 92.69 98 ALA A C 1
ATOM 745 O O . ALA A 1 98 ? -4.096 0.815 5.663 1.00 92.69 98 ALA A O 1
ATOM 746 N N . TRP A 1 99 ? -2.040 1.480 5.069 1.00 91.75 99 TRP A N 1
ATOM 747 C CA . TRP A 1 99 ? -1.577 1.669 6.441 1.00 91.75 99 TRP A CA 1
ATOM 748 C C . TRP A 1 99 ? -2.394 2.738 7.179 1.00 91.75 99 TRP A C 1
ATOM 750 O O . TRP A 1 99 ? -2.900 2.467 8.266 1.00 91.75 99 TRP A O 1
ATOM 760 N N . VAL A 1 100 ? -2.614 3.909 6.565 1.00 93.38 100 VAL A N 1
ATOM 761 C CA . VAL A 1 100 ? -3.460 4.968 7.150 1.00 93.38 100 VAL A CA 1
ATOM 762 C C . VAL A 1 100 ? -4.892 4.470 7.377 1.00 93.38 100 VAL A C 1
ATOM 764 O O . VAL A 1 100 ? -5.479 4.734 8.428 1.00 93.38 100 VAL A O 1
ATOM 767 N N . ASN A 1 101 ? -5.448 3.719 6.422 1.00 93.94 101 ASN A N 1
ATOM 768 C CA . ASN A 1 101 ? -6.772 3.110 6.546 1.00 93.94 101 ASN A CA 1
ATOM 769 C C . ASN A 1 101 ? -6.856 2.186 7.774 1.00 93.94 101 ASN A C 1
ATOM 771 O O . ASN A 1 101 ? -7.791 2.290 8.570 1.00 93.94 101 ASN A O 1
ATOM 775 N N . TRP A 1 102 ? -5.850 1.335 7.982 1.00 90.31 102 TRP A N 1
ATOM 776 C CA . TRP A 1 102 ? -5.787 0.449 9.145 1.00 90.31 102 TRP A CA 1
ATOM 777 C C . TRP A 1 102 ? -5.604 1.202 10.461 1.00 90.31 102 TRP A C 1
ATOM 779 O O . TRP A 1 102 ? -6.256 0.854 11.445 1.00 90.31 102 TRP A O 1
ATOM 789 N N . SER A 1 103 ? -4.797 2.265 10.490 1.00 91.38 103 SER A N 1
ATOM 790 C CA . SER A 1 103 ? -4.669 3.121 11.676 1.00 91.38 103 SER A CA 1
ATOM 791 C C . SER A 1 103 ? -6.013 3.742 12.072 1.00 91.38 103 SER A C 1
ATOM 793 O O . SER A 1 103 ? -6.379 3.717 13.246 1.00 91.38 103 SER A O 1
ATOM 795 N N . MET A 1 104 ? -6.790 4.226 11.096 1.00 92.94 104 MET A N 1
ATOM 796 C CA . MET A 1 104 ? -8.141 4.752 11.334 1.00 92.94 104 MET A CA 1
ATOM 797 C C . MET A 1 104 ? -9.120 3.664 11.790 1.00 92.94 104 MET A C 1
ATOM 799 O O . MET A 1 104 ? -9.939 3.912 12.675 1.00 92.94 104 MET A O 1
ATOM 803 N N . HIS A 1 105 ? -9.037 2.452 11.228 1.00 90.81 105 HIS A N 1
ATOM 804 C CA . HIS A 1 105 ? -9.826 1.318 11.712 1.00 90.81 105 HIS A CA 1
ATOM 805 C C . HIS A 1 105 ? -9.482 0.980 13.163 1.00 90.81 105 HIS A C 1
ATOM 807 O O . HIS A 1 105 ? -10.392 0.706 13.940 1.00 90.81 105 HIS A O 1
ATOM 813 N N . SER A 1 106 ? -8.203 1.030 13.541 1.00 89.50 106 SER A N 1
ATOM 814 C CA . SER A 1 106 ? -7.772 0.736 14.909 1.00 89.50 106 SER A CA 1
ATOM 815 C C . SER A 1 106 ? -8.354 1.740 15.899 1.00 89.50 106 SER A C 1
ATOM 817 O O . SER A 1 106 ? -8.963 1.325 16.879 1.00 89.50 106 SER A O 1
ATOM 819 N N . ASP A 1 107 ? -8.250 3.042 15.605 1.00 90.69 107 ASP A N 1
ATOM 820 C CA . ASP A 1 107 ? -8.828 4.097 16.453 1.00 90.69 107 ASP A CA 1
ATOM 821 C C . ASP A 1 107 ? -10.361 3.976 16.537 1.00 90.69 107 ASP A C 1
ATOM 823 O O . ASP A 1 107 ? -10.942 4.128 17.611 1.00 90.69 107 ASP A O 1
ATOM 827 N N . ASN A 1 108 ? -11.036 3.619 15.435 1.00 91.44 108 ASN A N 1
ATOM 828 C CA . ASN A 1 108 ? -12.474 3.338 15.468 1.00 91.44 108 ASN A CA 1
ATOM 829 C C . ASN A 1 108 ? -12.798 2.167 16.409 1.00 91.44 108 ASN A C 1
ATOM 831 O O . ASN A 1 108 ? -13.689 2.303 17.243 1.00 91.44 108 ASN A O 1
ATOM 835 N N . TYR A 1 109 ? -12.079 1.043 16.315 1.00 87.88 109 TYR A N 1
ATOM 836 C CA . TYR A 1 109 ? -12.302 -0.105 17.199 1.00 87.88 109 TYR A CA 1
ATOM 837 C C . TYR A 1 109 ? -12.028 0.228 18.668 1.00 87.88 109 TYR A C 1
ATOM 839 O O . TYR A 1 109 ? -12.794 -0.197 19.528 1.00 87.88 109 TYR A O 1
ATOM 847 N N . ASP A 1 110 ? -10.990 1.008 18.971 1.00 86.62 110 ASP A N 1
ATOM 848 C CA . ASP A 1 110 ? -10.671 1.399 20.348 1.00 86.62 110 ASP A CA 1
ATOM 849 C C . ASP A 1 110 ? -11.728 2.331 20.954 1.00 86.62 110 ASP A C 1
ATOM 851 O O . ASP A 1 110 ? -12.068 2.204 22.131 1.00 86.62 110 ASP A O 1
ATOM 855 N N . ARG A 1 111 ? -12.317 3.217 20.146 1.00 85.69 111 ARG A N 1
ATOM 856 C CA . ARG A 1 111 ? -13.416 4.094 20.582 1.00 85.69 111 ARG A CA 1
ATOM 857 C C . ARG A 1 111 ? -14.768 3.392 20.646 1.00 85.69 111 ARG A C 1
ATOM 859 O O . ARG A 1 111 ? -15.608 3.779 21.451 1.00 85.69 111 ARG A O 1
ATOM 866 N N . MET A 1 112 ? -14.987 2.375 19.817 1.00 86.75 112 MET A N 1
ATOM 867 C CA . MET A 1 112 ? -16.206 1.564 19.835 1.00 86.75 112 MET A CA 1
ATOM 868 C C . MET A 1 112 ? -16.191 0.561 20.997 1.00 86.75 112 MET A C 1
ATOM 870 O O . MET A 1 112 ? -17.175 0.446 21.724 1.00 86.75 112 MET A O 1
ATOM 874 N N . ALA A 1 113 ? -15.070 -0.128 21.218 1.00 85.12 113 ALA A N 1
ATOM 875 C CA . ALA A 1 113 ? -14.898 -1.137 22.261 1.00 85.12 113 ALA A CA 1
ATOM 876 C C . ALA A 1 113 ? -14.145 -0.579 23.481 1.00 85.12 113 ALA A C 1
ATOM 878 O O . ALA A 1 113 ? -13.060 -1.052 23.834 1.00 85.12 113 ALA A O 1
ATOM 879 N N . ARG A 1 114 ? -14.720 0.440 24.132 1.00 83.69 114 ARG A N 1
ATOM 880 C CA . ARG A 1 114 ? -14.154 1.029 25.358 1.00 83.69 114 ARG A CA 1
ATOM 881 C C . ARG A 1 114 ? -14.308 0.092 26.544 1.00 83.69 114 ARG A C 1
ATOM 883 O O . ARG A 1 114 ? -15.278 -0.651 26.628 1.00 83.69 114 ARG A O 1
ATOM 890 N N . TYR A 1 115 ? -13.399 0.194 27.503 1.00 86.19 115 TYR A N 1
ATOM 891 C CA . TYR A 1 115 ? -13.528 -0.542 28.756 1.00 86.19 115 TYR A CA 1
ATOM 892 C C . TYR A 1 115 ? -14.704 -0.050 29.613 1.00 86.19 115 TYR A C 1
ATOM 894 O O . TYR A 1 115 ? -15.334 -0.863 30.280 1.00 86.19 115 TYR A O 1
ATOM 902 N N . ASP A 1 116 ? -15.067 1.234 29.511 1.00 87.50 116 ASP A N 1
ATOM 903 C CA . ASP A 1 116 ? -16.136 1.849 30.309 1.00 87.50 116 ASP A CA 1
ATOM 904 C C . ASP A 1 116 ? -17.475 1.109 30.221 1.00 87.50 116 ASP A C 1
ATOM 906 O O . ASP A 1 116 ? -18.188 1.022 31.213 1.00 87.50 116 ASP A O 1
ATOM 910 N N . MET A 1 117 ? -17.805 0.500 29.075 1.00 86.62 117 MET A N 1
ATOM 911 C CA . MET A 1 117 ? -19.071 -0.233 28.921 1.00 86.62 117 MET A CA 1
ATOM 912 C C . MET A 1 117 ? -19.147 -1.528 29.747 1.00 86.62 117 MET A C 1
ATOM 914 O O . MET A 1 117 ? -20.217 -2.122 29.845 1.00 86.62 117 MET A O 1
ATOM 918 N N . LEU A 1 118 ? -18.028 -1.993 30.316 1.00 87.44 118 LEU A N 1
ATOM 919 C CA . LEU A 1 118 ? -17.993 -3.178 31.175 1.00 87.44 118 LEU A CA 1
ATOM 920 C C . LEU A 1 118 ? -18.462 -2.884 32.606 1.00 87.44 118 LEU A C 1
ATOM 922 O O . LEU A 1 118 ? -18.860 -3.813 33.305 1.00 87.44 118 LEU A O 1
ATOM 926 N N . TRP A 1 119 ? -18.408 -1.625 33.052 1.00 87.06 119 TRP A N 1
ATOM 927 C CA . TRP A 1 119 ? -18.753 -1.243 34.428 1.00 87.06 119 TRP A CA 1
ATOM 928 C C . TRP A 1 119 ? -19.723 -0.064 34.532 1.00 87.06 119 TRP A C 1
ATOM 930 O O . TRP A 1 119 ? -20.423 0.040 35.536 1.00 87.06 119 TRP A O 1
ATOM 940 N N . ASP A 1 120 ? -19.794 0.808 33.525 1.00 86.31 120 ASP A N 1
ATOM 941 C CA . ASP A 1 120 ? -20.742 1.917 33.461 1.00 86.31 120 ASP A CA 1
ATOM 942 C C . ASP A 1 120 ? -21.927 1.538 32.551 1.00 86.31 120 ASP A C 1
ATOM 944 O O . ASP A 1 120 ? -21.769 1.434 31.329 1.00 86.31 120 ASP A O 1
ATOM 948 N N . PRO A 1 121 ? -23.134 1.331 33.111 1.00 81.50 121 PRO A N 1
ATOM 949 C CA . PRO A 1 121 ? -24.300 0.933 32.338 1.00 81.50 121 PRO A CA 1
ATOM 950 C C . PRO A 1 121 ? -24.811 2.034 31.402 1.00 81.50 121 PRO A C 1
ATOM 952 O O . PRO A 1 121 ? -25.540 1.703 30.465 1.00 81.50 121 PRO A O 1
ATOM 955 N N . GLU A 1 122 ? -24.456 3.304 31.605 1.00 85.50 122 GLU A N 1
ATOM 956 C CA . GLU A 1 122 ? -24.847 4.405 30.716 1.00 85.50 122 GLU A CA 1
ATOM 957 C C . GLU A 1 122 ? -23.961 4.478 29.468 1.00 85.50 122 GLU A C 1
ATOM 959 O O . GLU A 1 122 ? -24.373 5.005 28.431 1.00 85.50 122 GLU A O 1
ATOM 964 N N . LYS A 1 123 ? -22.755 3.905 29.534 1.00 84.00 123 LYS A N 1
ATOM 965 C CA . LYS A 1 123 ? -21.808 3.875 28.421 1.00 84.00 123 LYS A CA 1
ATOM 966 C C . LYS A 1 123 ? -22.038 2.644 27.551 1.00 84.00 123 LYS A C 1
ATOM 968 O O . LYS A 1 123 ? -22.164 1.518 28.021 1.00 84.00 123 LYS A O 1
ATOM 973 N N . TRP A 1 124 ? -22.077 2.869 26.242 1.00 86.50 124 TRP A N 1
ATOM 974 C CA . TRP A 1 124 ? -22.163 1.815 25.233 1.00 86.50 124 TRP A CA 1
ATOM 975 C C . TRP A 1 124 ? -21.168 2.086 24.096 1.00 86.50 124 TRP A C 1
ATOM 977 O O . TRP A 1 124 ? -20.266 2.921 24.232 1.00 86.50 124 TRP A O 1
ATOM 987 N N . VAL A 1 125 ? -21.332 1.359 22.992 1.00 83.94 125 VAL A N 1
ATOM 988 C CA . VAL A 1 125 ? -20.565 1.514 21.754 1.00 83.94 125 VAL A CA 1
ATOM 989 C C . VAL A 1 125 ? -20.855 2.884 21.137 1.00 83.94 125 VAL A C 1
ATOM 991 O O . VAL A 1 125 ? -22.008 3.200 20.840 1.00 83.94 125 VAL A O 1
ATOM 994 N N . ASP A 1 126 ? -19.808 3.684 20.938 1.00 82.44 126 ASP A N 1
ATOM 995 C CA . ASP A 1 126 ? -19.908 4.976 20.255 1.00 82.44 126 ASP A CA 1
ATOM 996 C C . ASP A 1 126 ? -19.915 4.804 18.728 1.00 82.44 126 ASP A C 1
ATOM 998 O O . ASP A 1 126 ? -19.523 3.773 18.180 1.00 82.44 126 ASP A O 1
ATOM 1002 N N . ASN A 1 127 ? -20.327 5.852 18.014 1.00 84.50 127 ASN A N 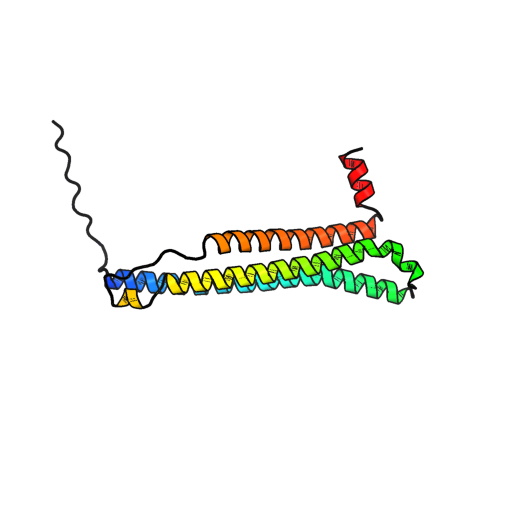1
ATOM 1003 C CA . ASN A 1 127 ? -20.203 5.890 16.561 1.00 84.50 127 ASN A CA 1
ATOM 1004 C C . ASN A 1 127 ? -18.732 5.997 16.135 1.00 84.50 127 ASN A C 1
ATOM 1006 O O . ASN A 1 127 ? -17.944 6.726 16.740 1.00 84.50 127 ASN A O 1
ATOM 1010 N N . ALA A 1 128 ? -18.380 5.326 15.039 1.00 86.44 128 ALA A N 1
ATOM 1011 C CA . ALA A 1 128 ? -17.048 5.409 14.454 1.00 86.44 128 ALA A CA 1
ATOM 1012 C C . ALA A 1 128 ? -16.750 6.843 13.951 1.00 86.44 128 ALA A C 1
ATOM 1014 O O . ALA A 1 128 ? -17.485 7.346 13.098 1.00 86.44 128 ALA A O 1
ATOM 1015 N N . PRO A 1 129 ? -15.680 7.518 14.414 1.00 86.69 129 PRO A N 1
ATOM 1016 C CA . PRO A 1 129 ? -15.362 8.878 13.967 1.00 86.69 129 PRO A CA 1
ATOM 1017 C C . PRO A 1 129 ? -14.835 8.953 12.527 1.00 86.69 129 PRO A C 1
ATOM 1019 O O . PRO A 1 129 ? -15.108 9.925 11.824 1.00 86.69 129 PRO A O 1
ATOM 1022 N N . HIS A 1 130 ? -14.103 7.939 12.052 1.00 91.00 130 HIS A N 1
ATOM 1023 C CA . HIS A 1 130 ? -13.344 8.034 10.793 1.00 91.00 130 HIS A CA 1
ATOM 1024 C C . HIS A 1 130 ? -14.036 7.431 9.564 1.00 91.00 130 HIS A C 1
ATOM 1026 O O . HIS A 1 130 ? -13.365 7.089 8.595 1.00 91.00 130 HIS A O 1
ATOM 1032 N N . VAL A 1 131 ? -15.368 7.297 9.547 1.00 90.31 131 VAL A N 1
ATOM 1033 C CA . VAL A 1 131 ? -16.096 6.597 8.458 1.00 90.31 131 VAL A CA 1
ATOM 1034 C C . VAL A 1 131 ? -15.749 7.141 7.064 1.00 90.31 131 VAL A C 1
ATOM 1036 O O . VAL A 1 131 ? -15.504 6.373 6.135 1.00 90.31 131 VAL A O 1
ATOM 1039 N N . ARG A 1 132 ? -15.675 8.469 6.909 1.00 90.88 132 ARG A N 1
ATOM 1040 C CA . ARG A 1 132 ? -15.330 9.099 5.620 1.00 90.88 132 ARG A CA 1
ATOM 1041 C C . ARG A 1 132 ? -13.863 8.885 5.239 1.00 90.88 132 ARG A C 1
ATOM 1043 O O . ARG A 1 132 ? -13.573 8.608 4.077 1.00 90.88 132 ARG A O 1
ATOM 1050 N N . GLY A 1 133 ? -12.956 8.995 6.212 1.00 92.00 133 GLY A N 1
ATOM 1051 C CA . GLY A 1 133 ? -11.521 8.780 6.007 1.00 92.00 133 GLY A CA 1
ATOM 1052 C C . GLY A 1 133 ? -11.212 7.345 5.587 1.00 92.00 133 GLY A C 1
ATOM 1053 O O . GLY A 1 133 ? -10.401 7.130 4.687 1.00 92.00 133 GLY A O 1
ATOM 1054 N N . LEU A 1 134 ? -11.933 6.376 6.156 1.00 92.44 134 LEU A N 1
ATOM 10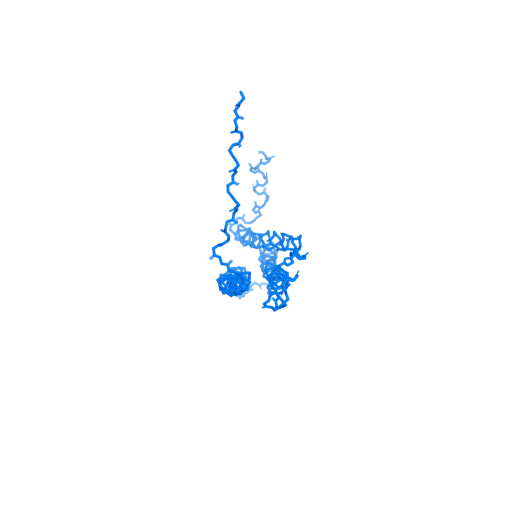55 C CA . LEU A 1 134 ? -11.855 4.971 5.768 1.00 92.44 134 LEU A CA 1
ATOM 1056 C C . LEU A 1 134 ? -12.248 4.752 4.308 1.00 92.44 134 LEU A C 1
ATOM 1058 O O . LEU A 1 134 ? -11.483 4.158 3.555 1.00 92.44 134 LEU A O 1
ATOM 1062 N N . ALA A 1 135 ? -13.401 5.271 3.882 1.00 92.94 135 ALA A N 1
ATOM 1063 C CA . ALA A 1 135 ? -13.839 5.120 2.496 1.00 92.94 135 ALA A CA 1
ATOM 1064 C C . ALA A 1 135 ? -12.835 5.747 1.513 1.00 92.94 135 ALA A C 1
ATOM 1066 O O . ALA A 1 135 ? -12.472 5.130 0.514 1.00 92.94 135 ALA A O 1
ATOM 1067 N N . PHE A 1 136 ? -12.346 6.950 1.818 1.00 95.69 136 PHE A N 1
ATOM 1068 C CA . PHE A 1 136 ? -11.385 7.647 0.968 1.00 95.69 136 PHE A CA 1
ATOM 1069 C C . PHE A 1 136 ? -10.061 6.884 0.838 1.00 95.69 136 PHE A C 1
ATOM 1071 O O . PHE A 1 136 ? -9.633 6.571 -0.270 1.00 95.69 136 PHE A O 1
ATOM 1078 N N . THR A 1 137 ? -9.428 6.541 1.960 1.00 94.56 137 THR A N 1
ATOM 1079 C CA . THR A 1 137 ? -8.126 5.847 1.966 1.00 94.56 137 THR A CA 1
ATOM 1080 C C . THR A 1 137 ? -8.203 4.455 1.342 1.00 94.56 137 THR A C 1
ATOM 1082 O O . THR A 1 137 ? -7.262 4.038 0.666 1.00 94.56 137 THR A O 1
ATOM 1085 N N . HIS A 1 138 ? -9.339 3.768 1.488 1.00 93.31 138 HIS A N 1
ATOM 1086 C CA . HIS A 1 138 ? -9.611 2.502 0.815 1.00 93.31 138 HIS A CA 1
ATOM 1087 C C . HIS A 1 138 ? -9.604 2.657 -0.713 1.00 93.31 138 HIS A C 1
ATOM 1089 O O . HIS A 1 138 ? -8.862 1.959 -1.405 1.00 93.31 138 HIS A O 1
ATOM 1095 N N . TRP A 1 139 ? -10.363 3.620 -1.245 1.00 95.62 139 TRP A N 1
ATOM 1096 C CA . TRP A 1 139 ? -10.406 3.880 -2.687 1.00 95.62 139 TRP A CA 1
ATOM 1097 C C . TRP A 1 139 ? -9.077 4.390 -3.244 1.00 95.62 139 TRP A C 1
ATOM 1099 O O . TRP A 1 139 ? -8.680 3.993 -4.340 1.00 95.62 139 TRP A O 1
ATOM 1109 N N . VAL A 1 140 ? -8.349 5.222 -2.496 1.00 96.25 140 VAL A N 1
ATOM 1110 C CA . VAL A 1 140 ? -7.004 5.664 -2.895 1.00 96.25 140 VAL A CA 1
ATOM 1111 C C . VAL A 1 140 ? -6.050 4.473 -2.970 1.00 96.25 140 VAL A C 1
ATOM 1113 O O . VAL A 1 140 ? -5.324 4.341 -3.954 1.00 96.25 140 VAL A O 1
ATOM 1116 N N . SER A 1 141 ? -6.080 3.569 -1.987 1.00 94.62 141 SER A N 1
ATOM 1117 C CA . SER A 1 141 ? -5.244 2.366 -2.005 1.00 94.62 141 SER A CA 1
ATOM 1118 C C . SER A 1 141 ? -5.549 1.492 -3.226 1.00 94.62 141 SER A C 1
ATOM 1120 O O . SER A 1 141 ? -4.646 1.154 -3.986 1.00 94.62 141 SER A O 1
ATOM 1122 N N . ILE A 1 142 ? -6.828 1.226 -3.506 1.00 94.25 142 ILE A N 1
ATOM 1123 C CA . ILE A 1 142 ? -7.237 0.422 -4.668 1.00 94.25 142 ILE A CA 1
ATOM 1124 C C . ILE A 1 142 ? -6.817 1.075 -5.987 1.00 94.25 142 ILE A C 1
ATOM 1126 O O . ILE A 1 142 ? -6.221 0.420 -6.842 1.00 94.25 142 ILE A O 1
ATOM 1130 N N . THR A 1 143 ? -7.117 2.361 -6.173 1.00 96.81 143 THR A N 1
ATOM 1131 C CA . THR A 1 143 ? -6.852 3.048 -7.447 1.00 96.81 143 THR A CA 1
ATOM 1132 C C . THR A 1 143 ? -5.357 3.174 -7.725 1.00 96.81 143 THR A C 1
ATOM 1134 O O . THR A 1 143 ? -4.928 2.949 -8.855 1.00 96.81 143 THR A O 1
ATOM 1137 N N . THR A 1 144 ? -4.542 3.449 -6.704 1.00 96.56 144 THR A N 1
ATOM 1138 C CA . THR A 1 144 ? -3.078 3.489 -6.843 1.00 96.56 144 THR A CA 1
ATOM 1139 C C . THR A 1 144 ? -2.476 2.095 -7.039 1.00 96.56 144 THR A C 1
ATOM 1141 O O . THR A 1 144 ? -1.592 1.937 -7.877 1.00 96.56 144 THR A O 1
ATOM 1144 N N . GLY A 1 145 ? -2.995 1.057 -6.374 1.00 95.62 145 GLY A N 1
ATOM 1145 C CA . GLY A 1 145 ? -2.574 -0.330 -6.594 1.00 95.62 145 GLY A CA 1
ATOM 1146 C C . GLY A 1 145 ? -2.868 -0.824 -8.016 1.00 95.62 145 GLY A C 1
ATOM 1147 O O . GLY A 1 145 ? -1.984 -1.354 -8.690 1.00 95.62 145 GLY A O 1
ATOM 1148 N N . ILE A 1 146 ? -4.080 -0.577 -8.522 1.00 96.56 146 ILE A N 1
ATOM 1149 C CA . ILE A 1 146 ? -4.448 -0.883 -9.914 1.00 96.56 146 ILE A CA 1
ATOM 1150 C C . ILE A 1 146 ? -3.610 -0.044 -10.885 1.00 96.56 146 ILE A C 1
ATOM 1152 O O . ILE A 1 146 ? -3.095 -0.573 -11.868 1.00 96.56 146 ILE A O 1
ATOM 1156 N N . GLY A 1 147 ? -3.419 1.245 -10.596 1.00 97.00 147 GLY A N 1
ATOM 1157 C CA . GLY A 1 147 ? -2.569 2.128 -11.393 1.00 97.00 147 GLY A CA 1
ATOM 1158 C C . GLY A 1 147 ? -1.128 1.620 -11.495 1.00 97.00 147 GLY A C 1
ATOM 1159 O O . GLY A 1 147 ? -0.552 1.641 -12.579 1.00 97.00 147 GLY A O 1
ATOM 1160 N N . SER A 1 148 ? -0.573 1.084 -10.405 1.00 97.19 148 SER A N 1
ATOM 1161 C CA . SER A 1 148 ? 0.750 0.448 -10.386 1.00 97.19 148 SER A CA 1
ATOM 1162 C C . SER A 1 148 ? 0.831 -0.762 -11.322 1.00 97.19 148 SER A C 1
ATOM 1164 O O . SER A 1 148 ? 1.800 -0.910 -12.069 1.00 97.19 148 SER A O 1
ATOM 1166 N N . MET A 1 149 ? -0.207 -1.601 -11.336 1.00 96.00 149 MET A N 1
ATOM 1167 C CA . MET A 1 149 ? -0.292 -2.750 -12.240 1.00 96.00 149 MET A CA 1
ATOM 1168 C C . MET A 1 149 ? -0.418 -2.317 -13.707 1.00 96.00 149 MET A C 1
ATOM 1170 O O . MET A 1 149 ? 0.275 -2.851 -14.572 1.00 96.00 149 MET A O 1
ATOM 1174 N N . ILE A 1 150 ? -1.262 -1.323 -13.996 1.00 96.31 150 ILE A N 1
ATOM 1175 C CA . ILE A 1 150 ? -1.410 -0.763 -15.347 1.00 96.31 150 ILE A CA 1
ATOM 1176 C C . ILE A 1 150 ? -0.078 -0.178 -15.825 1.00 96.31 150 ILE A C 1
ATOM 1178 O O . ILE A 1 150 ? 0.320 -0.421 -16.961 1.00 96.31 150 ILE A O 1
ATOM 1182 N N . ALA A 1 151 ? 0.643 0.536 -14.961 1.00 95.81 151 ALA A N 1
ATOM 1183 C CA . ALA A 1 151 ? 1.939 1.114 -15.290 1.00 95.81 151 ALA A CA 1
ATOM 1184 C C . ALA A 1 151 ? 2.986 0.040 -15.644 1.00 95.81 151 ALA A C 1
ATOM 1186 O O . ALA A 1 151 ? 3.761 0.228 -16.585 1.00 95.81 151 ALA A O 1
ATOM 1187 N N . ALA A 1 152 ? 2.964 -1.116 -14.971 1.00 94.50 152 ALA A N 1
ATOM 1188 C CA . ALA A 1 152 ? 3.798 -2.256 -15.346 1.00 94.50 152 ALA A CA 1
ATOM 1189 C C . ALA A 1 152 ? 3.446 -2.788 -16.747 1.00 94.50 152 ALA A C 1
ATOM 1191 O O . ALA A 1 152 ? 4.328 -2.968 -17.586 1.00 94.50 152 ALA A O 1
ATOM 1192 N N . LEU A 1 153 ? 2.154 -2.990 -17.032 1.00 94.38 153 LEU A N 1
ATOM 1193 C CA . LEU A 1 153 ? 1.691 -3.476 -18.337 1.00 94.38 153 LEU A CA 1
ATOM 1194 C C . LEU A 1 153 ? 2.043 -2.506 -19.472 1.00 94.38 153 LEU A C 1
ATOM 1196 O O . LEU A 1 153 ? 2.527 -2.926 -20.523 1.00 94.38 153 LEU A O 1
ATOM 1200 N N . VAL A 1 154 ? 1.851 -1.207 -19.246 1.00 92.81 154 VAL A N 1
ATOM 1201 C CA . VAL A 1 154 ? 2.201 -0.147 -20.197 1.00 92.81 154 VAL A CA 1
ATOM 1202 C C . VAL A 1 154 ? 3.715 -0.097 -20.430 1.00 92.81 154 VAL A C 1
ATOM 1204 O O . VAL A 1 154 ? 4.146 0.010 -21.577 1.00 92.81 154 VAL A O 1
ATOM 1207 N N . GLY A 1 155 ? 4.530 -0.255 -19.381 1.00 92.06 155 GLY A N 1
ATOM 1208 C CA . GLY A 1 155 ? 5.988 -0.327 -19.499 1.00 92.06 155 GLY A CA 1
ATOM 1209 C C . GLY A 1 155 ? 6.442 -1.502 -20.369 1.00 92.06 155 GLY A C 1
ATOM 1210 O O . GLY A 1 155 ? 7.244 -1.323 -21.286 1.00 92.06 155 GLY A O 1
ATOM 1211 N N . CYS A 1 156 ? 5.860 -2.685 -20.160 1.00 89.69 156 CYS A N 1
ATOM 1212 C CA . CYS A 1 156 ? 6.102 -3.852 -21.012 1.00 89.69 156 CYS A CA 1
ATOM 1213 C C . CYS A 1 156 ? 5.669 -3.609 -22.466 1.00 89.69 156 CYS A C 1
ATOM 1215 O O . CYS A 1 156 ? 6.398 -3.952 -23.396 1.00 89.69 156 CYS A O 1
ATOM 1217 N N . ALA A 1 157 ? 4.510 -2.981 -22.679 1.00 8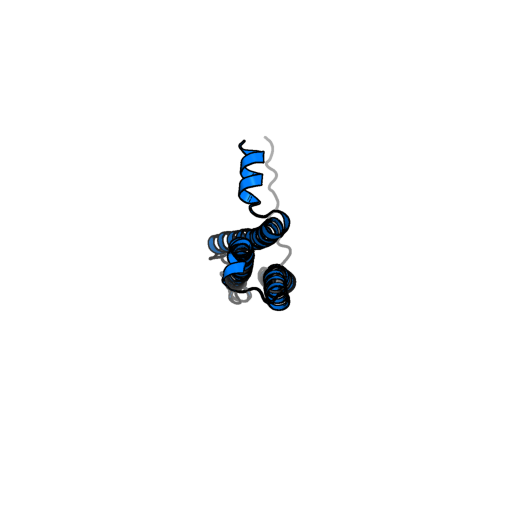8.75 157 ALA A N 1
ATOM 1218 C CA . ALA A 1 157 ? 4.014 -2.674 -24.016 1.00 88.75 157 ALA A CA 1
ATOM 1219 C C . ALA A 1 157 ? 4.926 -1.686 -24.767 1.00 88.75 157 ALA A C 1
ATOM 1221 O O . ALA A 1 157 ? 5.168 -1.867 -25.963 1.00 88.75 157 ALA A O 1
ATOM 1222 N N . PHE A 1 158 ? 5.485 -0.688 -24.072 1.00 88.75 158 PHE A N 1
ATOM 1223 C CA . PHE A 1 158 ? 6.479 0.223 -24.644 1.00 88.75 158 PHE A CA 1
ATOM 1224 C C . PHE A 1 158 ? 7.753 -0.508 -25.084 1.00 88.75 158 PHE A C 1
ATOM 1226 O O . PHE A 1 158 ? 8.276 -0.226 -26.162 1.00 88.75 158 PHE A O 1
ATOM 1233 N N . ILE A 1 159 ? 8.226 -1.475 -24.291 1.00 85.94 159 ILE A N 1
ATOM 1234 C CA . ILE A 1 159 ? 9.398 -2.291 -24.645 1.00 85.94 159 ILE A CA 1
ATOM 1235 C C . ILE A 1 159 ? 9.118 -3.143 -25.891 1.00 85.94 159 ILE A C 1
ATOM 1237 O O . ILE A 1 159 ? 9.955 -3.211 -26.786 1.00 85.94 159 ILE A O 1
ATOM 1241 N N . LEU A 1 160 ? 7.946 -3.780 -25.970 1.00 82.19 160 LEU A N 1
ATOM 1242 C CA . LEU A 1 160 ? 7.619 -4.723 -27.047 1.00 82.19 160 LEU A CA 1
ATOM 1243 C C . LEU A 1 160 ? 7.264 -4.051 -28.379 1.00 82.19 160 LEU A C 1
ATOM 1245 O O . LEU A 1 160 ? 7.542 -4.604 -29.443 1.00 82.19 160 LEU A O 1
ATOM 1249 N N . HIS A 1 161 ? 6.610 -2.889 -28.348 1.00 76.44 161 HIS A N 1
ATOM 1250 C CA . HIS A 1 161 ? 5.999 -2.300 -29.545 1.00 76.44 161 HIS A CA 1
ATOM 1251 C C . HIS A 1 161 ? 6.498 -0.894 -29.899 1.00 76.44 161 HIS A C 1
ATOM 1253 O O . HIS A 1 161 ? 6.016 -0.321 -30.889 1.00 76.44 161 HIS A O 1
ATOM 1259 N N . GLY A 1 162 ? 7.451 -0.347 -29.135 1.00 69.75 162 GLY A N 1
ATOM 1260 C CA . GLY A 1 162 ? 7.879 1.044 -29.252 1.00 69.75 162 GLY A CA 1
ATOM 1261 C C . GLY A 1 162 ? 6.779 1.973 -28.745 1.00 6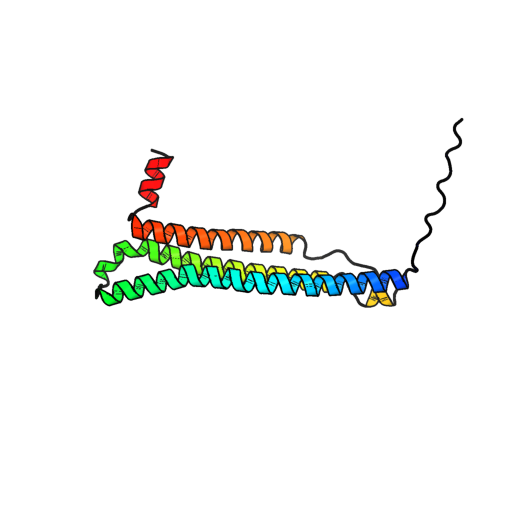9.75 162 GLY A C 1
ATOM 1262 O O . GLY A 1 162 ? 6.266 1.775 -27.652 1.00 69.75 162 GLY A O 1
ATOM 1263 N N . ASN A 1 163 ? 6.363 2.976 -29.526 1.00 65.62 163 ASN A N 1
ATOM 1264 C CA . ASN A 1 163 ? 5.357 3.958 -29.096 1.00 65.62 163 ASN A CA 1
ATOM 1265 C C . ASN A 1 163 ? 3.919 3.380 -29.092 1.00 65.62 163 ASN A C 1
ATOM 1267 O O . ASN A 1 163 ? 3.082 3.701 -29.936 1.00 65.62 163 ASN A O 1
ATOM 1271 N N . PHE A 1 164 ? 3.652 2.473 -28.152 1.00 62.81 164 PHE A N 1
ATOM 1272 C CA . PHE A 1 164 ? 2.409 1.715 -28.014 1.00 62.81 164 PHE A CA 1
ATOM 1273 C C . PHE A 1 164 ? 1.174 2.612 -27.861 1.00 62.81 164 PHE A C 1
ATOM 1275 O O . PHE A 1 164 ? 0.157 2.355 -28.497 1.00 62.81 164 PHE A O 1
ATOM 1282 N N . VAL A 1 165 ? 1.276 3.704 -27.096 1.00 60.34 165 VAL A N 1
ATOM 1283 C CA . VAL A 1 165 ? 0.164 4.650 -26.882 1.00 60.34 165 VAL A CA 1
ATOM 1284 C C . VAL A 1 165 ? -0.276 5.308 -28.192 1.00 60.34 165 VAL A C 1
ATOM 1286 O O . VAL A 1 165 ? -1.473 5.433 -28.432 1.00 60.34 165 VAL A O 1
ATOM 1289 N N . ALA A 1 166 ? 0.661 5.649 -29.082 1.00 61.75 166 ALA A N 1
ATOM 1290 C CA . ALA A 1 166 ? 0.333 6.203 -30.396 1.00 61.75 166 ALA A CA 1
ATOM 1291 C C . ALA A 1 166 ? -0.377 5.175 -31.297 1.00 61.75 166 ALA A C 1
ATOM 1293 O O . ALA A 1 166 ? -1.325 5.523 -31.999 1.00 61.75 166 ALA A O 1
ATOM 1294 N N . LYS A 1 167 ? 0.035 3.898 -31.243 1.00 62.66 167 LYS A N 1
ATOM 1295 C CA . LYS A 1 167 ? -0.628 2.803 -31.975 1.00 62.66 167 LYS A CA 1
ATOM 1296 C C . LYS A 1 167 ? -2.027 2.501 -31.430 1.00 62.66 167 LYS A C 1
ATOM 1298 O O . LYS A 1 167 ? -2.944 2.292 -32.214 1.00 62.66 167 LYS A O 1
ATOM 1303 N N . LEU A 1 168 ? -2.195 2.496 -30.108 1.00 64.19 168 LEU A N 1
ATOM 1304 C CA . LEU A 1 168 ? -3.483 2.252 -29.456 1.00 64.19 168 LEU A CA 1
ATOM 1305 C C . LEU A 1 168 ? -4.467 3.402 -29.721 1.00 64.19 168 LEU A C 1
ATOM 1307 O O . LEU A 1 168 ? -5.622 3.155 -30.051 1.00 64.19 168 LEU A O 1
ATOM 1311 N N . TRP A 1 169 ? -4.000 4.652 -29.639 1.00 69.25 169 TRP A N 1
ATOM 1312 C CA . TRP A 1 169 ? -4.804 5.835 -29.953 1.00 69.25 169 TRP A CA 1
ATOM 1313 C C . TRP A 1 169 ? -5.322 5.806 -31.395 1.00 69.25 169 TRP A C 1
ATOM 1315 O O . TRP A 1 169 ? -6.514 6.000 -31.616 1.00 69.25 169 TRP A O 1
ATOM 1325 N N . HIS A 1 170 ? -4.460 5.473 -32.361 1.00 65.19 170 HIS A N 1
ATOM 1326 C CA . HIS A 1 170 ? -4.860 5.294 -33.761 1.00 65.19 170 HIS A CA 1
ATOM 1327 C C . HIS A 1 170 ? -5.834 4.133 -33.991 1.00 65.19 170 HIS A C 1
ATOM 1329 O O . HIS A 1 170 ? -6.588 4.178 -34.949 1.00 65.19 170 HIS A O 1
ATOM 1335 N N . MET A 1 171 ? -5.814 3.092 -33.157 1.00 66.62 171 MET A N 1
ATOM 1336 C CA . MET A 1 171 ? -6.707 1.936 -33.292 1.00 66.62 171 MET A CA 1
ATOM 1337 C C . MET A 1 171 ? -8.093 2.178 -32.676 1.00 66.62 171 MET A C 1
ATOM 1339 O O . MET A 1 171 ? -9.068 1.582 -33.119 1.00 66.62 171 MET A O 1
ATOM 1343 N N . ILE A 1 172 ? -8.179 3.008 -31.630 1.00 72.62 172 ILE A N 1
ATOM 1344 C CA . ILE A 1 172 ? -9.430 3.281 -30.904 1.00 72.62 172 ILE A CA 1
ATOM 1345 C C . ILE A 1 172 ? -10.158 4.509 -31.468 1.00 72.62 172 ILE A C 1
ATOM 1347 O O . ILE A 1 172 ? -11.387 4.531 -31.488 1.00 72.62 172 ILE A O 1
ATOM 1351 N N . PHE A 1 173 ? -9.415 5.532 -31.897 1.00 69.94 173 PHE A N 1
ATOM 1352 C CA . PHE A 1 173 ? -9.961 6.828 -32.319 1.00 69.94 173 PHE A CA 1
ATOM 1353 C C . PHE A 1 173 ? -9.625 7.200 -33.772 1.00 69.94 173 PHE A C 1
ATOM 1355 O O . PHE A 1 173 ? -9.897 8.331 -34.178 1.00 69.94 173 PHE A O 1
ATOM 1362 N N . GLY A 1 174 ? -9.003 6.288 -34.525 1.00 48.53 174 GLY A N 1
ATOM 1363 C CA . GLY A 1 174 ? -8.682 6.439 -35.947 1.00 48.53 174 GLY A CA 1
ATOM 1364 C C . GLY A 1 174 ? -9.584 5.599 -36.833 1.00 48.53 174 GLY A C 1
ATOM 1365 O O . GLY A 1 174 ? -9.916 4.465 -36.426 1.00 48.53 174 GLY A O 1
#

Sequence (174 aa):
MDKEKAVPPKRYMLARDQVAAVVYRDYKENQRATFGVAAEYGRWLIASLILINGGALWGLFSYLGSIGAKAADLPPFVAPVWSFAIGVTLGMCSGLSAWVNWSMHSDNYDRMARYDMLWDPEKWVDNAPHVRGLAFTHWVSITTGIGSMIAALVGCAFILHGNFVAKLWHMIFG

Organism: NCBI:txid1851146

Foldseek 3Di:
DDDPPPDPPDDDPDDQLVVLVVVLVVLVVCLVVVCVVLVVVLVVLLCVQLCLLVVVLVVVVVVCVVVVPDPVNCPLLPLLNVLSVLLNVLSVQLSVLSVVLSVLVVVQSCQQNDPCSNPPVVDHGDDRPCPVSNVVSNVSNVVSSVSSVVSSVVSVCCVPPPPNVVVVCVVPVD

Radius of gyration: 26.87 Å; chains: 1; bounding box: 91×23×70 Å

pLDDT: mean 87.01, std 9.98, range [48.5, 97.19]